Protein AF-V7HLI9-F1 (afdb_monomer)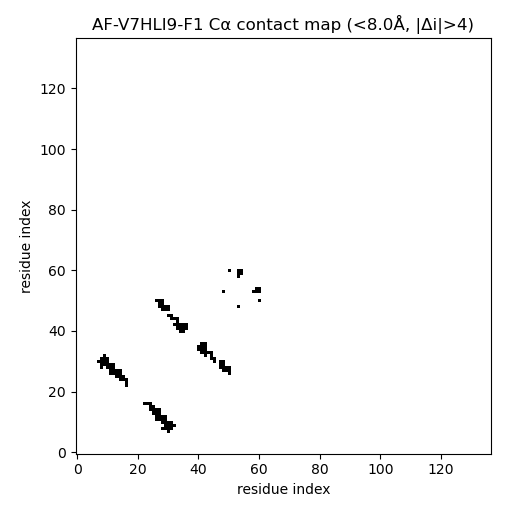

Structure (mmCIF, N/CA/C/O backbone):
data_AF-V7HLI9-F1
#
_entry.id   AF-V7HLI9-F1
#
loop_
_atom_site.group_PDB
_atom_site.id
_atom_site.type_symbol
_atom_site.label_atom_id
_atom_site.label_alt_id
_atom_site.label_comp_id
_atom_site.label_asym_id
_atom_site.label_entity_id
_atom_site.label_seq_id
_atom_site.pdbx_PDB_ins_code
_atom_site.Cartn_x
_atom_site.Cartn_y
_atom_site.Cartn_z
_atom_site.occupancy
_atom_site.B_iso_or_equiv
_atom_site.auth_seq_id
_atom_site.auth_comp_id
_atom_site.auth_asym_id
_atom_site.auth_atom_id
_atom_site.pdbx_PDB_model_num
ATOM 1 N N . MET A 1 1 ? 12.851 -15.666 -41.098 1.00 35.19 1 MET A N 1
ATOM 2 C CA . MET A 1 1 ? 12.131 -15.883 -39.826 1.00 35.19 1 MET A CA 1
ATOM 3 C C . MET A 1 1 ? 13.092 -15.575 -38.690 1.00 35.19 1 MET A C 1
ATOM 5 O O . MET A 1 1 ? 13.848 -16.444 -38.280 1.00 35.19 1 MET A O 1
ATOM 9 N N . THR A 1 2 ? 13.150 -14.318 -38.267 1.00 36.31 2 THR A N 1
ATOM 10 C CA . THR A 1 2 ? 13.909 -13.879 -37.091 1.00 36.31 2 THR A CA 1
ATOM 11 C C . THR A 1 2 ? 13.034 -14.129 -35.870 1.00 36.31 2 THR A C 1
ATOM 13 O O . THR A 1 2 ? 11.948 -13.570 -35.780 1.00 36.31 2 THR A O 1
ATOM 16 N N . LYS A 1 3 ? 13.458 -15.049 -34.997 1.00 39.50 3 LYS A 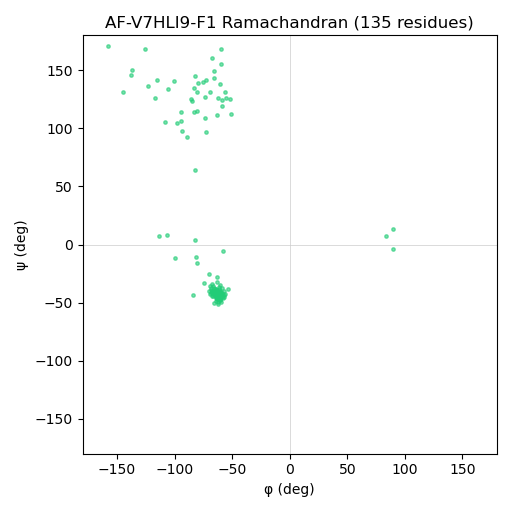N 1
ATOM 17 C CA . LYS A 1 3 ? 12.831 -15.260 -33.689 1.00 39.50 3 LYS A CA 1
ATOM 18 C C . LYS A 1 3 ? 12.985 -13.972 -32.884 1.00 39.50 3 LYS A C 1
ATOM 20 O O . LYS A 1 3 ? 14.113 -13.501 -32.746 1.00 39.50 3 LYS A O 1
ATOM 25 N N . ASP A 1 4 ? 11.873 -13.454 -32.377 1.00 40.25 4 ASP A N 1
ATOM 26 C CA . ASP A 1 4 ? 11.839 -12.381 -31.389 1.00 40.25 4 ASP A CA 1
ATOM 27 C C . ASP A 1 4 ? 12.753 -12.753 -30.219 1.00 40.25 4 ASP A C 1
ATOM 29 O O . ASP A 1 4 ? 12.512 -13.729 -29.505 1.00 40.25 4 ASP A O 1
ATOM 33 N N . ALA A 1 5 ? 13.852 -12.018 -30.062 1.00 45.59 5 ALA A N 1
ATOM 34 C CA . ALA A 1 5 ? 14.648 -12.087 -28.853 1.00 45.59 5 ALA A CA 1
ATOM 35 C C . ALA A 1 5 ? 13.853 -11.360 -27.765 1.00 45.59 5 ALA A C 1
ATOM 37 O O . ALA A 1 5 ? 13.678 -10.143 -27.818 1.00 45.59 5 ALA A O 1
ATOM 38 N N . THR A 1 6 ? 13.314 -12.118 -26.813 1.00 42.97 6 THR A N 1
ATOM 39 C CA . THR A 1 6 ? 12.685 -11.559 -25.618 1.00 42.97 6 THR A CA 1
ATOM 40 C C . THR A 1 6 ? 13.801 -11.018 -24.731 1.00 42.97 6 THR A C 1
ATOM 42 O O . THR A 1 6 ? 14.480 -11.775 -24.040 1.00 42.97 6 THR A O 1
ATOM 45 N N . HIS A 1 7 ? 14.052 -9.717 -24.824 1.00 46.22 7 HIS A N 1
ATOM 46 C CA . HIS A 1 7 ? 14.974 -9.022 -23.936 1.00 46.22 7 HIS A CA 1
ATOM 47 C C . HIS A 1 7 ? 14.249 -8.736 -22.617 1.00 46.22 7 HIS A C 1
ATOM 49 O O . HIS A 1 7 ? 13.075 -8.373 -22.633 1.00 46.22 7 HIS A O 1
ATOM 55 N N . TYR A 1 8 ? 14.931 -8.902 -21.488 1.00 47.56 8 TYR A N 1
ATOM 56 C CA . TYR A 1 8 ? 14.417 -8.517 -20.176 1.00 47.56 8 TYR A CA 1
ATOM 57 C C . TYR A 1 8 ? 15.519 -7.820 -19.375 1.00 47.56 8 TYR A C 1
ATOM 59 O O . TYR A 1 8 ? 16.706 -8.065 -19.594 1.00 47.56 8 TYR A O 1
ATOM 67 N N . VAL A 1 9 ? 15.119 -6.911 -18.489 1.00 48.16 9 VAL A N 1
ATOM 68 C CA . VAL A 1 9 ? 16.012 -6.228 -17.546 1.00 48.16 9 VAL A CA 1
ATOM 69 C C . VAL A 1 9 ? 16.162 -7.125 -16.316 1.00 48.16 9 VAL A C 1
ATOM 71 O O . VAL A 1 9 ? 15.154 -7.496 -15.722 1.00 48.16 9 VAL A O 1
ATOM 74 N N . GLU A 1 10 ? 17.390 -7.495 -15.943 1.00 41.53 10 GLU A N 1
ATOM 75 C CA . GLU A 1 10 ? 17.641 -8.342 -14.762 1.00 41.53 10 GLU A CA 1
ATOM 76 C C . GLU A 1 10 ? 17.694 -7.535 -13.468 1.00 41.53 10 GLU A C 1
ATOM 78 O O . GLU A 1 10 ? 17.094 -7.944 -12.476 1.00 41.53 10 GLU A O 1
ATOM 83 N N . GLU A 1 11 ? 18.369 -6.383 -13.456 1.00 47.41 11 GLU A N 1
ATOM 84 C CA . GLU A 1 11 ? 18.489 -5.591 -12.235 1.00 47.41 11 GLU A CA 1
ATOM 85 C C . GLU A 1 11 ? 18.483 -4.081 -12.516 1.00 47.41 11 GLU A C 1
ATOM 87 O O . GLU A 1 11 ? 19.213 -3.552 -13.360 1.00 47.41 11 GLU A O 1
ATOM 92 N N . PHE A 1 12 ? 17.643 -3.372 -11.758 1.00 55.22 12 PHE A N 1
ATOM 93 C CA . PHE A 1 12 ? 17.574 -1.917 -11.721 1.00 55.22 12 PHE A CA 1
ATOM 94 C C . PHE A 1 12 ? 18.148 -1.422 -10.389 1.00 55.22 12 PHE A C 1
ATOM 96 O O . PHE A 1 12 ? 17.514 -1.537 -9.339 1.00 55.22 12 PHE A O 1
ATOM 103 N N . LEU A 1 13 ? 19.360 -0.863 -10.415 1.00 51.53 13 LEU A N 1
ATOM 104 C CA . LEU A 1 13 ? 20.044 -0.378 -9.216 1.00 51.53 13 LEU A CA 1
ATOM 105 C C . LEU A 1 13 ? 19.853 1.131 -9.057 1.00 51.53 13 LEU A C 1
ATOM 107 O O . LEU A 1 13 ? 20.514 1.952 -9.705 1.00 51.53 13 LEU A O 1
ATOM 111 N N . PHE A 1 14 ? 18.976 1.496 -8.122 1.00 45.12 14 PHE A N 1
ATOM 112 C CA . PHE A 1 14 ? 18.884 2.853 -7.598 1.00 45.12 14 PHE A CA 1
ATOM 113 C C . PHE A 1 14 ? 19.963 3.087 -6.540 1.00 45.12 14 PHE A C 1
ATOM 115 O O . PHE A 1 14 ? 19.912 2.522 -5.446 1.00 45.12 14 PHE A O 1
ATOM 122 N N . ARG A 1 15 ? 20.914 3.986 -6.816 1.00 46.50 15 ARG A N 1
ATOM 123 C CA . ARG A 1 15 ? 21.696 4.614 -5.746 1.00 46.50 15 ARG A CA 1
ATOM 124 C C . ARG A 1 15 ? 21.028 5.925 -5.361 1.00 46.50 15 ARG A C 1
ATOM 126 O O . ARG A 1 15 ? 21.220 6.953 -6.009 1.00 46.50 15 ARG A O 1
ATOM 133 N N . GLY A 1 16 ? 20.242 5.871 -4.289 1.00 35.75 16 GLY A N 1
ATOM 134 C CA . GLY A 1 16 ? 19.724 7.067 -3.638 1.00 35.75 16 GLY A CA 1
ATOM 135 C C . GLY A 1 16 ? 20.848 7.976 -3.136 1.00 35.75 16 GLY A C 1
ATOM 136 O O . GLY A 1 16 ? 21.967 7.537 -2.868 1.00 35.75 16 GLY A O 1
ATOM 137 N N . ARG A 1 17 ? 20.537 9.265 -3.001 1.00 37.44 17 ARG A N 1
ATOM 138 C CA . ARG A 1 17 ? 21.459 10.274 -2.478 1.00 37.44 17 ARG A CA 1
ATOM 139 C C . ARG A 1 17 ? 21.488 10.222 -0.950 1.00 37.44 17 ARG A C 1
ATOM 141 O O . ARG A 1 17 ? 20.437 10.274 -0.313 1.00 37.44 17 ARG A O 1
ATOM 148 N N . ARG A 1 18 ? 22.681 10.186 -0.354 1.00 34.06 18 ARG A N 1
ATOM 149 C CA . ARG A 1 18 ? 22.856 10.405 1.089 1.00 34.06 18 ARG A CA 1
ATOM 150 C C . ARG A 1 18 ? 22.892 11.910 1.376 1.00 34.06 18 ARG A C 1
ATOM 152 O O . ARG A 1 18 ? 23.394 12.684 0.563 1.00 34.06 18 ARG A O 1
ATOM 159 N N . GLU A 1 19 ? 22.349 12.339 2.512 1.00 35.25 19 GLU A N 1
ATOM 160 C CA . GLU A 1 19 ? 22.352 13.755 2.896 1.00 35.25 19 GLU A CA 1
ATOM 161 C C . GLU A 1 19 ? 23.789 14.315 2.896 1.00 35.25 19 GLU A C 1
ATOM 163 O O . GLU A 1 19 ? 24.690 13.731 3.495 1.00 35.25 19 GLU A O 1
ATOM 168 N N . GLY A 1 20 ? 24.011 15.413 2.163 1.00 46.12 20 GLY A N 1
ATOM 169 C CA . GLY A 1 20 ? 25.329 16.038 1.993 1.00 46.12 20 GLY A CA 1
ATOM 170 C C . GLY A 1 20 ? 26.179 15.536 0.816 1.00 46.12 20 GLY A C 1
ATOM 171 O O . GLY A 1 20 ? 27.236 16.111 0.567 1.00 46.12 20 GLY A O 1
ATOM 172 N N . ASP A 1 21 ? 25.741 14.528 0.056 1.00 47.12 21 ASP A N 1
ATOM 173 C CA . ASP A 1 21 ? 26.490 14.038 -1.112 1.00 47.12 21 ASP A CA 1
ATOM 174 C C . ASP A 1 21 ? 26.386 15.030 -2.300 1.00 47.12 21 ASP A C 1
ATOM 176 O O . ASP A 1 21 ? 25.261 15.430 -2.645 1.00 47.12 21 ASP A O 1
ATOM 180 N N . PRO A 1 22 ? 27.510 15.485 -2.901 1.00 49.12 22 PRO A N 1
ATOM 181 C CA . PRO A 1 22 ? 27.510 16.390 -4.053 1.00 49.12 22 PRO A CA 1
ATOM 182 C C . PRO A 1 22 ? 27.281 15.687 -5.402 1.00 49.12 22 PRO A C 1
ATOM 184 O O . PRO A 1 22 ? 27.082 16.374 -6.404 1.00 49.12 22 PRO A O 1
ATOM 187 N N . GLN A 1 23 ? 27.330 14.353 -5.461 1.00 40.09 23 GLN A N 1
ATOM 188 C CA . GLN A 1 23 ? 27.062 13.602 -6.689 1.00 40.09 23 GLN A CA 1
ATOM 189 C C . GLN A 1 23 ? 25.556 13.631 -7.019 1.00 40.09 23 GLN A C 1
ATOM 191 O O . GLN A 1 23 ? 24.722 13.545 -6.109 1.00 40.09 23 GLN A O 1
ATOM 196 N N . PRO A 1 24 ? 25.167 13.746 -8.304 1.00 42.03 24 PRO A N 1
ATOM 197 C CA . PRO A 1 24 ? 23.770 13.616 -8.696 1.00 42.03 24 PRO A CA 1
ATOM 198 C C . PRO A 1 24 ? 23.276 12.186 -8.442 1.00 42.03 24 PRO A C 1
ATOM 200 O O . PRO A 1 24 ? 24.036 11.223 -8.549 1.00 42.03 24 PRO A O 1
ATOM 203 N N . THR A 1 25 ? 21.985 12.040 -8.135 1.00 40.53 25 THR A N 1
ATOM 204 C CA . THR A 1 25 ? 21.312 10.735 -8.114 1.00 40.53 25 THR A CA 1
ATOM 205 C C . THR A 1 25 ? 21.561 10.014 -9.440 1.00 40.53 25 THR A C 1
ATOM 207 O O . THR A 1 25 ? 21.281 10.575 -10.500 1.00 40.53 25 THR A O 1
ATOM 210 N N . ALA A 1 26 ? 22.081 8.787 -9.386 1.00 46.47 26 ALA A N 1
ATOM 211 C CA . ALA A 1 26 ? 22.440 8.011 -10.569 1.00 46.47 26 ALA A CA 1
ATOM 212 C C . ALA A 1 26 ? 21.716 6.660 -10.579 1.00 46.47 26 ALA A C 1
ATOM 214 O O . ALA A 1 26 ? 21.654 5.956 -9.567 1.00 46.47 26 ALA A O 1
ATOM 215 N N . TRP A 1 27 ? 21.202 6.295 -11.749 1.00 51.53 27 TRP A N 1
ATOM 216 C CA . TRP A 1 27 ? 20.534 5.023 -12.015 1.00 51.53 27 TRP A CA 1
ATOM 217 C C . TRP A 1 27 ? 21.477 4.148 -12.834 1.00 51.53 27 TRP A C 1
ATOM 219 O O . TRP A 1 27 ? 22.080 4.634 -13.793 1.00 51.53 27 TRP A O 1
ATOM 229 N N . HIS A 1 28 ? 21.620 2.881 -12.457 1.00 51.94 28 HIS A N 1
ATOM 230 C CA . HIS A 1 28 ? 22.370 1.903 -13.240 1.00 51.94 28 HIS A CA 1
ATOM 231 C C . HIS A 1 28 ? 21.401 0.814 -13.689 1.00 51.94 28 HIS A C 1
ATOM 233 O O . HIS A 1 28 ? 20.702 0.229 -12.862 1.00 51.94 28 HIS A O 1
ATOM 239 N N . VAL A 1 29 ? 21.357 0.558 -14.994 1.00 50.44 29 VAL A N 1
ATOM 240 C CA . VAL A 1 29 ? 20.653 -0.596 -15.554 1.00 50.44 29 VAL A CA 1
ATOM 241 C C . VAL A 1 29 ? 21.691 -1.700 -15.698 1.00 50.44 29 VAL A C 1
ATOM 243 O O . VAL A 1 29 ? 22.644 -1.549 -16.463 1.00 50.44 29 VAL A O 1
ATOM 246 N N . ILE A 1 30 ? 21.543 -2.788 -14.946 1.00 51.78 30 ILE A N 1
ATOM 247 C CA . ILE A 1 30 ? 22.327 -3.998 -15.180 1.00 51.78 30 ILE A CA 1
ATOM 248 C C . ILE A 1 30 ? 21.480 -4.899 -16.074 1.00 51.78 30 ILE A C 1
ATOM 250 O O . ILE A 1 30 ? 20.470 -5.472 -15.667 1.00 51.78 30 ILE A O 1
ATOM 254 N N . LEU A 1 31 ? 21.890 -4.977 -17.335 1.00 50.78 31 LEU A N 1
ATOM 255 C CA . LEU A 1 31 ? 21.381 -5.952 -18.288 1.00 50.78 31 LEU A CA 1
ATOM 256 C C . LEU A 1 31 ? 22.260 -7.211 -18.175 1.00 50.78 31 LEU A C 1
ATOM 258 O O . LEU A 1 31 ? 23.304 -7.284 -18.820 1.00 50.78 31 LEU A O 1
ATOM 262 N N . GLY A 1 32 ? 21.879 -8.178 -17.343 1.00 43.41 32 GLY A N 1
ATOM 263 C CA . GLY A 1 32 ? 22.405 -9.554 -17.380 1.00 43.41 32 GLY A CA 1
ATOM 264 C C . GLY A 1 32 ? 21.239 -10.547 -17.494 1.00 43.41 32 GLY A C 1
ATOM 265 O O . GLY A 1 32 ? 20.094 -10.127 -17.554 1.00 43.41 32 GLY A O 1
ATOM 266 N N . VAL A 1 33 ? 21.443 -11.831 -17.782 1.00 43.22 33 VAL A N 1
ATOM 267 C CA . VAL A 1 33 ? 21.776 -12.853 -16.773 1.00 43.22 33 VAL A CA 1
ATOM 268 C C . VAL A 1 33 ? 22.863 -13.787 -17.312 1.00 43.22 33 VAL A C 1
ATOM 270 O O . VAL A 1 33 ? 22.846 -14.165 -18.489 1.00 43.22 33 VAL A O 1
ATOM 273 N N . GLU A 1 34 ? 23.757 -14.265 -16.442 1.00 44.09 34 GLU A N 1
ATOM 274 C CA . GLU A 1 34 ? 24.406 -15.561 -16.667 1.00 44.09 34 GLU A CA 1
ATOM 275 C C . GLU A 1 34 ? 23.340 -16.666 -16.645 1.00 44.09 34 GLU A C 1
ATOM 277 O O . GLU A 1 34 ? 22.751 -16.993 -15.618 1.00 44.09 34 GLU A O 1
ATOM 282 N N . GLY A 1 35 ? 23.088 -17.268 -17.799 1.00 55.31 35 GLY A N 1
ATOM 283 C CA . GLY A 1 35 ? 22.123 -18.348 -17.931 1.00 55.31 35 GLY A CA 1
ATOM 284 C C . GLY A 1 35 ? 22.405 -19.185 -19.164 1.00 55.31 35 GLY A C 1
ATOM 285 O O . GLY A 1 35 ? 23.241 -18.835 -19.999 1.00 55.31 35 GLY A O 1
ATOM 286 N N . ALA A 1 36 ? 21.701 -20.301 -19.275 1.00 55.91 36 ALA A N 1
ATOM 287 C CA . ALA A 1 36 ? 21.672 -21.083 -20.494 1.00 55.91 36 ALA A CA 1
ATOM 288 C C . ALA A 1 36 ? 20.379 -20.787 -21.264 1.00 55.91 36 ALA A C 1
ATOM 290 O O . ALA A 1 36 ? 19.312 -20.659 -20.660 1.00 55.91 36 ALA A O 1
ATOM 291 N N . ASP A 1 37 ? 20.452 -20.705 -22.593 1.00 59.00 37 ASP A N 1
ATOM 292 C CA . ASP A 1 37 ? 19.252 -20.767 -23.429 1.00 59.00 37 ASP A CA 1
ATOM 293 C C . ASP A 1 37 ? 18.513 -22.113 -23.205 1.00 59.00 37 ASP A C 1
ATOM 295 O O . ASP A 1 37 ? 19.074 -23.042 -22.613 1.00 59.00 37 ASP A O 1
ATOM 299 N N . PRO A 1 38 ? 17.268 -22.292 -23.688 1.00 49.72 38 PRO A N 1
ATOM 300 C CA . PRO A 1 38 ? 16.549 -23.568 -23.564 1.00 49.72 38 PRO A CA 1
ATOM 301 C C . PRO A 1 38 ? 17.258 -24.786 -24.192 1.00 49.72 38 PRO A C 1
ATOM 303 O O . PRO A 1 38 ? 16.766 -25.907 -24.079 1.00 49.72 38 PRO A O 1
ATOM 306 N N . LEU A 1 39 ? 18.386 -24.578 -24.881 1.00 68.31 39 LEU A N 1
ATOM 307 C CA . LEU A 1 39 ? 19.245 -25.598 -25.480 1.00 68.31 39 LEU A CA 1
ATOM 308 C C . LEU A 1 39 ? 20.565 -25.787 -24.704 1.00 68.31 39 LEU A C 1
ATOM 310 O O . LEU A 1 39 ? 21.444 -26.507 -25.176 1.00 68.31 39 LEU A O 1
ATOM 314 N N . GLY A 1 40 ? 20.717 -25.172 -23.527 1.00 63.53 40 GLY A N 1
ATOM 315 C CA . GLY A 1 40 ? 21.886 -25.334 -22.664 1.00 63.53 40 GLY A CA 1
ATOM 316 C C . GLY A 1 40 ? 23.083 -24.441 -23.019 1.00 63.53 40 GLY A C 1
ATOM 317 O O . GLY A 1 40 ? 24.156 -24.628 -22.448 1.00 63.53 40 GLY A O 1
ATOM 318 N N . ARG A 1 41 ? 22.954 -23.493 -23.958 1.00 62.50 41 ARG A N 1
ATOM 319 C CA . ARG A 1 41 ? 24.068 -22.625 -24.381 1.00 62.50 41 ARG A CA 1
ATOM 320 C C . ARG A 1 41 ? 24.183 -21.418 -23.466 1.00 62.50 41 ARG A C 1
ATOM 322 O O . ARG A 1 41 ? 23.219 -20.673 -23.333 1.00 62.50 41 ARG A O 1
ATOM 329 N N . ALA A 1 42 ? 25.366 -21.213 -22.892 1.00 57.09 42 ALA A N 1
ATOM 330 C CA . ALA A 1 42 ? 25.655 -20.039 -22.078 1.00 57.09 42 ALA A CA 1
ATOM 331 C C . ALA A 1 42 ? 25.394 -18.747 -22.870 1.00 57.09 42 ALA A C 1
ATOM 333 O O . ALA A 1 42 ? 25.872 -18.603 -24.001 1.00 57.09 42 ALA A O 1
ATOM 334 N N . TYR A 1 43 ? 24.662 -17.807 -22.275 1.00 52.59 43 TYR A N 1
ATOM 335 C CA . TYR A 1 43 ? 24.630 -16.432 -22.759 1.00 52.59 43 TYR A CA 1
ATOM 336 C C . TYR A 1 43 ? 26.048 -15.854 -22.690 1.00 52.59 43 TYR A C 1
ATOM 338 O O . TYR A 1 43 ? 26.776 -16.087 -21.724 1.00 52.59 43 TYR A O 1
ATOM 346 N N . GLN A 1 44 ? 26.471 -15.113 -23.718 1.00 53.00 44 GLN A N 1
ATOM 347 C CA . GLN A 1 44 ? 27.692 -14.325 -23.574 1.00 53.00 44 GLN A CA 1
ATOM 348 C C . GLN A 1 44 ? 27.417 -13.192 -22.579 1.00 53.00 44 GLN A C 1
ATOM 350 O O . GLN A 1 44 ? 26.401 -12.512 -22.743 1.00 53.00 44 GLN A O 1
ATOM 355 N N . PRO A 1 45 ? 28.285 -12.975 -21.573 1.00 51.62 45 PRO A N 1
ATOM 356 C CA . PRO A 1 45 ? 28.106 -11.886 -20.626 1.00 51.62 45 PRO A CA 1
ATOM 357 C C . PRO A 1 45 ? 28.086 -10.565 -21.392 1.00 51.62 45 PRO A C 1
ATOM 359 O O . PRO A 1 45 ? 29.048 -10.218 -22.084 1.00 51.62 45 PRO A O 1
ATOM 362 N N . MET A 1 46 ? 26.971 -9.843 -21.300 1.00 56.00 46 MET A N 1
ATOM 363 C CA . MET A 1 46 ? 26.901 -8.493 -21.837 1.00 56.00 46 MET A CA 1
ATOM 364 C C . MET A 1 46 ? 27.657 -7.545 -20.898 1.00 56.00 46 MET A C 1
ATOM 366 O O . MET A 1 46 ? 27.591 -7.699 -19.677 1.00 56.00 46 MET A O 1
ATOM 370 N N . PRO A 1 47 ? 28.419 -6.581 -21.436 1.00 57.62 47 PRO A N 1
ATOM 371 C CA . PRO A 1 47 ? 29.121 -5.615 -20.606 1.00 57.62 47 PRO A CA 1
ATOM 372 C C . PRO A 1 47 ? 28.119 -4.724 -19.863 1.00 57.62 47 PRO A C 1
ATOM 374 O O . PRO A 1 47 ? 27.101 -4.328 -20.427 1.00 57.62 47 PRO A O 1
ATOM 377 N N . ILE A 1 48 ? 28.439 -4.361 -18.617 1.00 61.50 48 ILE A N 1
ATOM 378 C CA . ILE A 1 48 ? 27.687 -3.349 -17.863 1.00 61.50 48 ILE A CA 1
ATOM 379 C C . ILE A 1 48 ? 27.724 -2.040 -18.658 1.00 61.50 48 ILE A C 1
ATOM 381 O O . ILE A 1 48 ? 28.804 -1.538 -18.982 1.00 61.50 48 ILE A O 1
ATOM 385 N N . MET A 1 49 ? 26.548 -1.498 -18.967 1.00 62.50 49 MET A N 1
ATOM 386 C CA . MET A 1 49 ? 26.389 -0.260 -19.724 1.00 62.50 49 MET A CA 1
ATOM 387 C C . MET A 1 49 ? 25.747 0.821 -18.858 1.00 62.50 49 MET A C 1
ATOM 389 O O . MET A 1 49 ? 24.823 0.564 -18.091 1.00 62.50 49 MET A O 1
ATOM 393 N N . THR A 1 50 ? 26.200 2.062 -19.014 1.00 67.19 50 THR A N 1
ATOM 394 C CA . THR A 1 50 ? 25.410 3.218 -18.579 1.00 67.19 50 THR A CA 1
ATOM 395 C C . THR A 1 50 ? 24.165 3.351 -19.459 1.00 67.19 50 THR A C 1
ATOM 397 O O . THR A 1 50 ? 24.143 2.871 -20.596 1.00 67.19 50 THR A O 1
ATOM 400 N N . SER A 1 51 ? 23.142 4.072 -18.992 1.00 66.00 51 SER A N 1
ATOM 401 C CA . SER A 1 51 ? 21.943 4.348 -19.797 1.00 66.00 51 SER A CA 1
ATOM 402 C C . SER A 1 51 ? 22.287 4.982 -21.151 1.00 66.00 51 SER A C 1
ATOM 404 O O . SER A 1 51 ? 21.724 4.611 -22.174 1.00 66.00 51 SER A O 1
ATOM 406 N N . GLU A 1 52 ? 23.275 5.881 -21.192 1.00 69.31 52 GLU A N 1
ATOM 407 C CA . GLU A 1 52 ? 23.752 6.493 -22.438 1.00 69.31 52 GLU A CA 1
ATOM 408 C C . GLU A 1 52 ? 24.397 5.483 -23.394 1.00 69.31 52 GLU A C 1
ATOM 410 O O . GLU A 1 52 ? 24.243 5.594 -24.611 1.00 69.31 52 GLU A O 1
ATOM 415 N N . GLN A 1 53 ? 25.143 4.510 -22.864 1.00 71.81 53 GLN A N 1
ATOM 416 C CA . GLN A 1 53 ? 25.764 3.452 -23.661 1.00 71.81 53 GL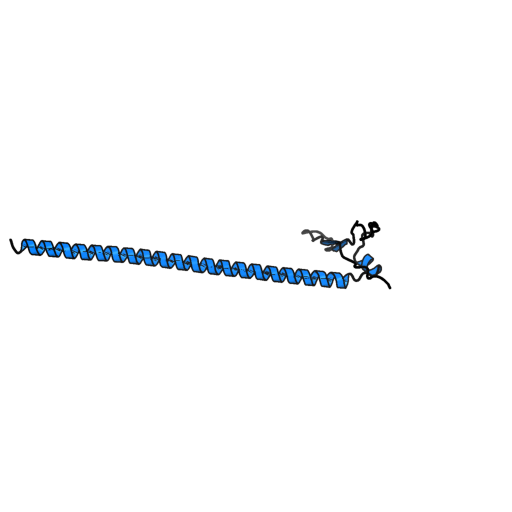N A CA 1
ATOM 417 C C . GLN A 1 53 ? 24.713 2.493 -24.219 1.00 71.81 53 GLN A C 1
ATOM 419 O O . GLN A 1 53 ? 24.799 2.132 -25.390 1.00 71.81 53 GLN A O 1
ATOM 424 N N . ALA A 1 54 ? 23.697 2.148 -23.428 1.00 70.81 54 ALA A N 1
ATOM 425 C CA . ALA A 1 54 ? 22.601 1.302 -23.878 1.00 70.81 54 ALA A CA 1
ATOM 426 C C . ALA A 1 54 ? 21.749 1.999 -24.955 1.00 70.81 54 ALA A C 1
ATOM 428 O O . ALA A 1 54 ? 21.495 1.409 -26.002 1.00 70.81 54 ALA A O 1
ATOM 429 N N . ILE A 1 55 ? 21.427 3.289 -24.791 1.00 73.88 55 ILE A N 1
ATOM 430 C CA . ILE A 1 55 ? 20.746 4.078 -25.837 1.00 73.88 55 ILE A CA 1
ATOM 431 C C . ILE A 1 55 ? 21.576 4.100 -27.129 1.00 73.88 55 ILE A C 1
ATOM 433 O O . ILE A 1 55 ? 21.055 3.850 -28.215 1.00 73.88 55 ILE A O 1
ATOM 437 N N . LYS A 1 56 ? 22.894 4.335 -27.032 1.00 77.19 56 LYS A N 1
ATOM 438 C CA . LYS A 1 56 ? 23.804 4.285 -28.194 1.00 77.19 56 LYS A CA 1
ATOM 439 C C . LYS A 1 56 ? 23.886 2.897 -28.833 1.00 77.19 56 LYS A C 1
ATOM 441 O O . LYS A 1 56 ? 24.146 2.807 -30.029 1.00 77.19 56 LYS A O 1
ATOM 446 N N . ALA A 1 57 ? 23.671 1.837 -28.058 1.00 72.19 57 ALA A N 1
ATOM 447 C CA . ALA A 1 57 ? 23.600 0.460 -28.533 1.00 72.19 57 ALA A CA 1
ATOM 448 C C . ALA A 1 57 ? 22.213 0.080 -29.099 1.00 72.19 57 ALA A C 1
ATOM 450 O O . ALA A 1 57 ? 22.024 -1.065 -29.501 1.00 72.19 57 ALA A O 1
ATOM 451 N N . GLY A 1 58 ? 21.271 1.030 -29.176 1.00 72.56 58 GLY A N 1
ATOM 452 C CA . GLY A 1 58 ? 19.950 0.843 -29.782 1.00 72.56 58 GLY A CA 1
ATOM 453 C C . GLY A 1 58 ? 18.869 0.353 -28.820 1.00 72.56 58 GLY A C 1
ATOM 454 O O . GLY A 1 58 ? 17.812 -0.074 -29.275 1.00 72.56 58 GLY A O 1
ATOM 455 N N . TRP A 1 59 ? 19.122 0.396 -27.512 1.00 65.25 59 TRP A N 1
ATOM 456 C CA . TRP A 1 59 ? 18.133 0.038 -26.500 1.00 65.25 59 TRP A CA 1
ATOM 457 C C . TRP A 1 59 ? 17.208 1.214 -26.209 1.00 65.25 59 TRP A C 1
ATOM 459 O O . TRP A 1 59 ? 17.675 2.332 -25.975 1.00 65.25 59 TRP A O 1
ATOM 469 N N . ASP A 1 60 ? 15.906 0.945 -26.149 1.00 73.50 60 ASP A N 1
ATOM 470 C CA . ASP A 1 60 ? 14.899 1.952 -25.821 1.00 73.50 60 ASP A CA 1
ATOM 471 C C . ASP A 1 60 ? 14.770 2.151 -24.305 1.00 73.50 60 ASP A C 1
ATOM 473 O O . ASP A 1 60 ? 13.777 1.818 -23.661 1.00 73.50 60 ASP A O 1
ATOM 477 N N . ILE A 1 61 ? 15.856 2.636 -23.699 1.00 71.06 61 ILE A N 1
ATOM 478 C CA . ILE A 1 61 ? 15.913 2.896 -22.259 1.00 71.06 61 ILE A CA 1
ATOM 479 C C . ILE A 1 61 ? 14.817 3.874 -21.799 1.00 71.06 61 ILE A C 1
ATOM 481 O O . ILE A 1 61 ? 14.255 3.628 -20.733 1.00 71.06 61 ILE A O 1
ATOM 485 N N . PRO A 1 62 ? 14.480 4.958 -22.532 1.00 72.31 62 PRO A N 1
ATOM 486 C CA . PRO A 1 62 ? 13.369 5.830 -22.155 1.00 72.31 62 PRO A CA 1
ATOM 487 C C . PRO A 1 62 ? 12.028 5.099 -22.019 1.00 72.31 62 PRO A C 1
ATOM 489 O O . PRO A 1 62 ? 11.352 5.300 -21.008 1.00 72.31 62 PRO A O 1
ATOM 492 N N . ASP A 1 63 ? 11.676 4.231 -22.970 1.00 68.69 63 ASP A N 1
ATOM 493 C CA . ASP A 1 63 ? 10.409 3.494 -22.931 1.00 68.69 63 ASP A CA 1
ATOM 494 C C . ASP A 1 63 ? 10.392 2.454 -21.803 1.00 68.69 63 ASP A C 1
ATOM 496 O O . ASP A 1 63 ? 9.443 2.412 -21.020 1.00 68.69 63 ASP A O 1
ATOM 500 N N . ILE A 1 64 ? 11.489 1.713 -21.612 1.00 65.69 64 ILE A N 1
ATOM 501 C CA . ILE A 1 64 ? 11.641 0.769 -20.488 1.00 65.69 64 ILE A CA 1
ATOM 502 C C . ILE A 1 64 ? 11.464 1.487 -19.141 1.00 65.69 64 ILE A C 1
ATOM 504 O O . ILE A 1 64 ? 10.785 1.003 -18.235 1.00 65.69 64 ILE A O 1
ATOM 508 N N . MET A 1 65 ? 12.061 2.672 -18.994 1.00 68.81 65 MET A N 1
ATOM 509 C CA . MET A 1 65 ? 11.933 3.473 -17.777 1.00 68.81 65 MET A CA 1
ATOM 510 C C . MET A 1 65 ? 10.509 3.985 -17.564 1.00 68.81 65 MET A C 1
ATOM 512 O O . MET A 1 65 ? 10.058 4.088 -16.423 1.00 68.81 65 MET A O 1
ATOM 516 N N . MET A 1 66 ? 9.804 4.334 -18.638 1.00 70.31 66 MET A N 1
ATOM 517 C CA . MET A 1 66 ? 8.412 4.763 -18.568 1.00 70.31 66 MET A CA 1
ATOM 518 C C . MET A 1 66 ? 7.508 3.625 -18.080 1.00 70.31 66 MET A C 1
ATOM 520 O O . MET A 1 66 ? 6.680 3.864 -17.202 1.00 70.31 66 MET A O 1
ATOM 524 N N . GLU A 1 67 ? 7.700 2.408 -18.588 1.00 64.75 67 GLU A N 1
ATOM 525 C CA . GLU A 1 67 ? 6.946 1.219 -18.173 1.00 64.75 67 GLU A CA 1
ATOM 526 C C . GLU A 1 67 ? 7.178 0.885 -16.694 1.00 64.75 67 GLU A C 1
ATOM 528 O O . GLU A 1 67 ? 6.218 0.819 -15.926 1.00 64.75 67 GLU A O 1
ATOM 533 N N . ILE A 1 68 ? 8.441 0.804 -16.257 1.00 65.94 68 ILE A N 1
ATOM 534 C CA . ILE A 1 68 ? 8.793 0.546 -14.848 1.00 65.94 68 ILE A CA 1
ATOM 535 C C . ILE A 1 68 ? 8.180 1.606 -13.927 1.00 65.94 68 ILE A C 1
ATOM 537 O O . ILE A 1 68 ? 7.598 1.287 -12.889 1.00 65.94 68 ILE A O 1
ATOM 541 N N . ASN A 1 69 ? 8.293 2.885 -14.295 1.00 73.06 69 ASN A N 1
ATOM 542 C CA . ASN A 1 69 ? 7.721 3.966 -13.497 1.00 73.06 69 ASN A CA 1
ATOM 543 C C . ASN A 1 69 ? 6.193 3.863 -13.417 1.00 73.06 69 ASN A C 1
ATOM 545 O O . ASN A 1 69 ? 5.627 4.132 -12.359 1.00 73.06 69 ASN A O 1
ATOM 549 N N . ALA A 1 70 ? 5.520 3.483 -14.505 1.00 66.62 70 ALA A N 1
ATOM 550 C CA . ALA A 1 70 ? 4.071 3.318 -14.519 1.00 66.62 70 ALA A CA 1
ATOM 551 C C . ALA A 1 70 ? 3.620 2.170 -13.602 1.00 66.62 70 ALA A C 1
ATOM 553 O O . ALA A 1 70 ? 2.679 2.350 -12.825 1.00 66.62 70 ALA A O 1
ATOM 554 N N . GLU A 1 71 ? 4.310 1.029 -13.639 1.00 66.75 71 GLU A N 1
ATOM 555 C CA . GLU A 1 71 ? 4.027 -0.119 -12.769 1.00 66.75 71 GLU A CA 1
ATOM 556 C C . GLU A 1 71 ? 4.264 0.216 -11.291 1.00 66.75 71 GLU A C 1
ATOM 558 O O . GLU A 1 71 ? 3.367 0.033 -10.467 1.00 66.75 71 GLU A O 1
ATOM 563 N N . LEU A 1 72 ? 5.414 0.810 -10.956 1.00 69.50 72 LEU A N 1
ATOM 564 C CA . LEU A 1 72 ? 5.732 1.213 -9.581 1.00 69.50 72 LEU A CA 1
ATOM 565 C C . LEU A 1 72 ? 4.741 2.243 -9.026 1.00 69.50 72 LEU A C 1
ATOM 567 O O . LEU A 1 72 ? 4.373 2.185 -7.852 1.00 69.50 72 LEU A O 1
ATOM 571 N N . LEU A 1 73 ? 4.292 3.194 -9.851 1.00 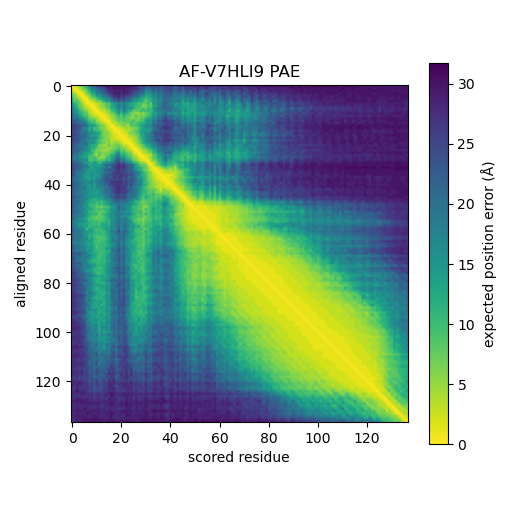73.50 73 LEU A N 1
ATOM 572 C CA . LEU A 1 73 ? 3.264 4.154 -9.445 1.00 73.50 73 LEU A CA 1
ATOM 573 C C . LEU A 1 73 ? 1.918 3.461 -9.197 1.00 73.50 73 LEU A C 1
ATOM 575 O O . LEU A 1 73 ? 1.247 3.780 -8.214 1.00 73.50 73 LEU A O 1
ATOM 579 N N . ALA A 1 74 ? 1.545 2.487 -10.030 1.00 73.31 74 ALA A N 1
ATOM 580 C CA . ALA A 1 74 ? 0.325 1.708 -9.839 1.00 73.31 74 ALA A CA 1
ATOM 581 C C . ALA A 1 74 ? 0.372 0.862 -8.554 1.00 73.31 74 ALA A C 1
ATOM 583 O O . ALA A 1 74 ? -0.618 0.808 -7.816 1.00 73.31 74 ALA A O 1
ATOM 584 N N . GLU A 1 75 ? 1.516 0.246 -8.249 1.00 73.62 75 GLU A N 1
ATOM 585 C CA . GLU A 1 75 ? 1.739 -0.486 -6.998 1.00 73.62 75 GLU A CA 1
ATOM 586 C C . GLU A 1 75 ? 1.676 0.437 -5.780 1.00 73.62 75 GLU A C 1
ATOM 588 O O . GLU A 1 75 ? 0.972 0.139 -4.811 1.00 73.62 75 GLU A O 1
ATOM 593 N N . LEU A 1 76 ? 2.342 1.594 -5.842 1.00 72.75 76 LEU A N 1
ATOM 594 C CA . LEU A 1 76 ? 2.313 2.591 -4.775 1.00 72.75 76 LEU A CA 1
ATOM 595 C C . LEU A 1 76 ? 0.885 3.073 -4.493 1.00 72.75 76 LEU A C 1
ATOM 597 O O . LEU A 1 76 ? 0.489 3.212 -3.333 1.00 72.75 76 LEU A O 1
ATOM 601 N N . ASP A 1 77 ? 0.091 3.315 -5.534 1.00 87.94 77 ASP A N 1
ATOM 602 C CA . ASP A 1 77 ? -1.303 3.725 -5.388 1.00 87.94 77 ASP A CA 1
ATOM 603 C C . ASP A 1 77 ? -2.192 2.600 -4.843 1.00 87.94 77 ASP A C 1
ATOM 605 O O . ASP A 1 77 ? -3.095 2.861 -4.038 1.00 87.94 77 ASP A O 1
ATOM 609 N N . ALA A 1 78 ? -1.930 1.345 -5.220 1.00 83.88 78 ALA A N 1
ATOM 610 C CA . ALA A 1 78 ? -2.593 0.191 -4.626 1.00 83.88 78 ALA A CA 1
ATOM 611 C C . ALA A 1 78 ? -2.276 0.067 -3.130 1.00 83.88 78 ALA A C 1
ATOM 613 O O . ALA A 1 78 ? -3.194 -0.109 -2.329 1.00 83.88 78 ALA A O 1
ATOM 614 N N . GLU A 1 79 ? -1.017 0.237 -2.738 1.00 85.19 79 GLU A N 1
ATOM 615 C CA . GLU A 1 79 ? -0.600 0.149 -1.339 1.00 85.19 79 GLU A CA 1
ATOM 616 C C . GLU A 1 79 ? -1.176 1.297 -0.501 1.00 85.19 79 GLU A C 1
ATOM 618 O O . GLU A 1 79 ? -1.695 1.091 0.596 1.00 85.19 79 GLU A O 1
ATOM 623 N N . ARG A 1 80 ? -1.217 2.511 -1.060 1.00 88.31 80 ARG A N 1
ATOM 624 C CA . ARG A 1 80 ? -1.894 3.657 -0.435 1.00 88.31 80 ARG A CA 1
ATOM 625 C C . ARG A 1 80 ? -3.388 3.422 -0.222 1.00 88.31 80 ARG A C 1
ATOM 627 O O . ARG A 1 80 ? -3.935 3.936 0.751 1.00 88.31 80 ARG A O 1
ATOM 634 N N . ARG A 1 81 ? -4.067 2.695 -1.119 1.00 93.56 81 ARG A N 1
ATOM 635 C CA . ARG A 1 81 ? -5.476 2.313 -0.914 1.00 93.56 81 ARG A CA 1
ATOM 636 C C . ARG A 1 81 ? -5.620 1.356 0.261 1.00 93.56 81 ARG A C 1
ATOM 638 O O . ARG A 1 81 ? -6.379 1.679 1.165 1.00 93.56 81 ARG A O 1
ATOM 645 N N . LYS A 1 82 ? -4.824 0.282 0.304 1.00 91.56 82 LYS A N 1
ATOM 646 C CA . LYS A 1 82 ? -4.832 -0.668 1.429 1.00 91.56 82 LYS A CA 1
ATOM 647 C C . LYS A 1 82 ? -4.566 0.023 2.764 1.00 91.56 82 LYS A C 1
ATOM 649 O O . LYS A 1 82 ? -5.243 -0.254 3.744 1.00 91.56 82 LYS A O 1
ATOM 654 N N . SER A 1 83 ? -3.610 0.954 2.798 1.00 90.50 83 SER A N 1
ATOM 655 C CA . SER A 1 83 ? -3.303 1.715 4.012 1.00 90.50 83 SER A CA 1
ATOM 656 C C . SER A 1 83 ? -4.496 2.545 4.488 1.00 90.50 83 SER A C 1
ATOM 658 O O . SER A 1 83 ? -4.782 2.555 5.679 1.00 90.50 83 SER A O 1
ATOM 660 N N . ARG A 1 84 ? -5.212 3.218 3.575 1.00 94.38 84 ARG A N 1
ATOM 661 C CA . ARG A 1 84 ? -6.413 3.993 3.929 1.00 94.38 84 ARG A CA 1
ATOM 662 C C . ARG A 1 84 ? -7.572 3.105 4.372 1.00 94.38 84 ARG A C 1
ATOM 664 O O . ARG A 1 84 ? -8.280 3.470 5.300 1.00 94.38 84 ARG A O 1
ATOM 671 N N . GLU A 1 85 ? -7.759 1.958 3.726 1.00 95.62 85 GLU A N 1
ATOM 672 C CA . GLU A 1 85 ? -8.770 0.969 4.120 1.00 95.62 85 GLU A CA 1
ATOM 673 C C . GLU A 1 85 ? -8.484 0.439 5.531 1.00 95.62 85 GLU A C 1
ATOM 675 O O . GLU A 1 85 ? -9.368 0.449 6.380 1.00 95.62 85 GLU A O 1
ATOM 680 N N . ALA A 1 86 ? -7.228 0.096 5.830 1.00 93.25 86 ALA A N 1
ATOM 681 C CA . ALA A 1 86 ? -6.822 -0.346 7.163 1.00 93.25 86 ALA A CA 1
ATOM 682 C C . ALA A 1 86 ? -6.982 0.750 8.235 1.00 93.25 86 ALA A C 1
ATOM 684 O O . ALA A 1 86 ? -7.371 0.463 9.368 1.00 93.25 86 ALA A O 1
ATOM 685 N N . GLU A 1 87 ? -6.691 2.012 7.901 1.00 95.62 87 GLU A N 1
ATOM 686 C CA . GLU A 1 87 ? -6.954 3.150 8.792 1.00 95.62 87 GLU A CA 1
ATOM 687 C C . GLU A 1 87 ? -8.451 3.310 9.067 1.00 95.62 87 GLU A C 1
ATOM 689 O O . GLU A 1 87 ? -8.839 3.475 10.223 1.00 95.62 87 GLU A O 1
ATOM 694 N N . GLN A 1 88 ? -9.289 3.186 8.036 1.00 95.81 88 GLN A N 1
ATOM 695 C CA . GLN A 1 88 ? -10.737 3.255 8.182 1.00 95.81 88 GLN A CA 1
ATOM 696 C C . GLN A 1 88 ? -11.275 2.110 9.055 1.00 95.81 88 GLN A C 1
ATOM 698 O O . GLN A 1 88 ? -12.033 2.368 9.986 1.00 95.81 88 GLN A O 1
ATOM 703 N N . GLU A 1 89 ? -10.843 0.868 8.821 1.00 95.50 89 GLU A N 1
ATOM 704 C CA . GLU A 1 89 ? -11.235 -0.288 9.640 1.00 95.50 89 GLU A CA 1
ATOM 705 C C . GLU A 1 89 ? -10.844 -0.105 11.112 1.00 95.50 89 GLU A C 1
ATOM 707 O O . GLU A 1 89 ? -11.624 -0.406 12.021 1.00 95.50 89 GLU A O 1
ATOM 712 N N . ARG A 1 90 ? -9.640 0.421 11.369 1.00 94.94 90 ARG A N 1
ATOM 713 C CA . ARG A 1 90 ? -9.181 0.726 12.728 1.00 94.94 90 ARG A CA 1
ATOM 714 C C . ARG A 1 90 ? -10.070 1.778 13.388 1.00 94.94 90 ARG A C 1
ATOM 716 O O . ARG A 1 90 ? -10.439 1.614 14.551 1.00 94.94 90 ARG A O 1
ATOM 723 N N . ASP A 1 91 ? -10.389 2.851 12.679 1.00 96.81 91 ASP A N 1
ATOM 724 C CA . ASP A 1 91 ? -11.175 3.957 13.223 1.00 96.81 91 ASP A CA 1
ATOM 725 C C . ASP A 1 91 ? -12.632 3.527 13.491 1.00 96.81 91 ASP A C 1
ATOM 727 O O . ASP A 1 91 ? -13.198 3.859 14.537 1.00 96.81 91 ASP A O 1
ATOM 731 N N . GLU A 1 92 ? -13.212 2.694 12.622 1.00 96.62 92 GLU A N 1
ATOM 732 C CA . GLU A 1 92 ? -14.517 2.059 12.843 1.00 96.62 92 GLU A CA 1
ATOM 733 C C . GLU A 1 92 ? -14.502 1.138 14.075 1.00 96.62 92 GLU A C 1
ATOM 735 O O . GLU A 1 92 ? -15.405 1.201 14.916 1.00 96.62 92 GLU A O 1
ATOM 740 N N . ALA A 1 93 ? -13.453 0.326 14.243 1.00 95.81 93 ALA A N 1
ATOM 741 C CA . ALA A 1 93 ? -13.300 -0.545 15.407 1.00 95.81 93 ALA A CA 1
ATOM 742 C C . ALA A 1 93 ? -13.163 0.246 16.720 1.00 95.81 93 ALA A C 1
ATOM 744 O O . ALA A 1 93 ? -13.748 -0.139 17.73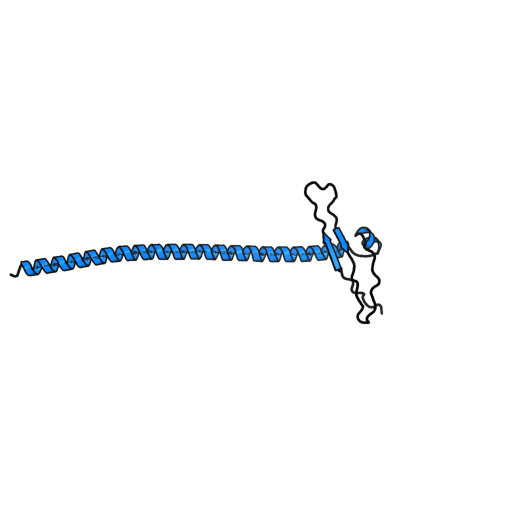7 1.00 95.81 93 ALA A O 1
ATOM 745 N N . LEU A 1 94 ? -12.428 1.363 16.705 1.00 96.81 94 LEU A N 1
ATOM 746 C CA . LEU A 1 94 ? -12.310 2.260 17.856 1.00 96.81 94 LEU A CA 1
ATOM 747 C C . LEU A 1 94 ? -13.663 2.879 18.217 1.00 96.81 94 LEU A C 1
ATOM 749 O O . LEU A 1 94 ? -14.056 2.835 19.383 1.00 96.81 94 LEU A O 1
ATOM 753 N N . SER A 1 95 ? -14.414 3.364 17.226 1.00 96.94 95 SER A N 1
ATOM 754 C CA . SER A 1 95 ? -15.752 3.924 17.447 1.00 96.94 95 SER A CA 1
ATOM 755 C C . SER A 1 95 ? -16.722 2.893 18.041 1.00 96.94 95 SER A C 1
ATOM 757 O O . SER A 1 95 ? -17.448 3.185 18.995 1.00 96.94 95 SER A O 1
ATOM 759 N N . LEU A 1 96 ? -16.696 1.652 17.542 1.00 96.19 96 LEU A N 1
ATOM 760 C CA . LEU A 1 96 ? -17.493 0.555 18.096 1.00 96.19 96 LEU A CA 1
ATOM 761 C C . LEU A 1 96 ? -17.101 0.238 19.543 1.00 96.19 96 LEU A C 1
ATOM 763 O O . LEU A 1 96 ? -17.979 0.062 20.390 1.00 96.19 96 LEU A O 1
ATOM 767 N N . ALA A 1 97 ? -15.803 0.186 19.848 1.00 95.44 97 ALA A N 1
ATOM 768 C CA . ALA A 1 97 ? -15.316 -0.080 21.199 1.00 95.44 97 ALA A CA 1
ATOM 769 C C . ALA A 1 97 ? -15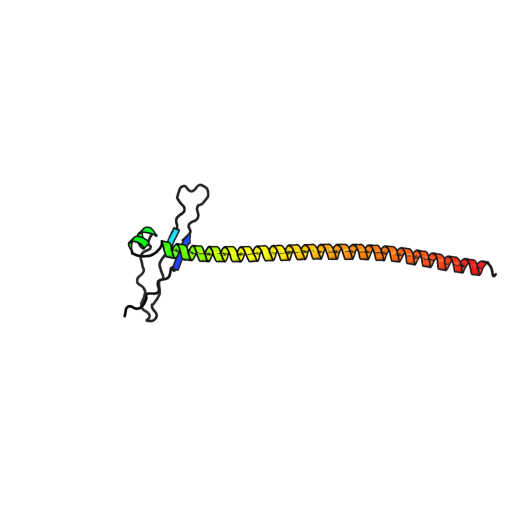.750 1.012 22.193 1.00 95.44 97 ALA A C 1
ATOM 771 O O . ALA A 1 97 ? -16.188 0.699 23.304 1.00 95.44 97 ALA A O 1
ATOM 772 N N . GLU A 1 98 ? -15.689 2.281 21.786 1.00 96.38 98 GLU A N 1
ATOM 773 C CA . GLU A 1 98 ? -16.185 3.408 22.580 1.00 96.38 98 GLU A CA 1
ATOM 774 C C . GLU A 1 98 ? -17.697 3.311 22.821 1.00 96.38 98 GLU A C 1
ATOM 776 O O . GLU A 1 98 ? -18.151 3.464 23.958 1.00 96.38 98 GLU A O 1
ATOM 781 N N . GLY A 1 99 ? -18.474 2.971 21.789 1.00 96.12 99 GLY A N 1
ATOM 782 C CA . GLY A 1 99 ? -19.916 2.753 21.910 1.00 96.12 99 GLY A CA 1
ATOM 783 C C . GLY A 1 99 ? -20.265 1.617 22.877 1.00 96.12 99 GLY A C 1
ATOM 784 O O . GLY A 1 99 ? -21.124 1.778 23.746 1.00 96.12 99 GLY A O 1
ATOM 785 N N . VAL A 1 100 ? -19.563 0.483 22.788 1.00 96.75 100 VAL A N 1
ATOM 786 C CA . VAL A 1 100 ? -19.743 -0.656 23.706 1.00 96.75 100 VAL A CA 1
ATOM 787 C C . VAL A 1 100 ? -19.425 -0.255 25.144 1.00 96.75 100 VAL A C 1
ATOM 7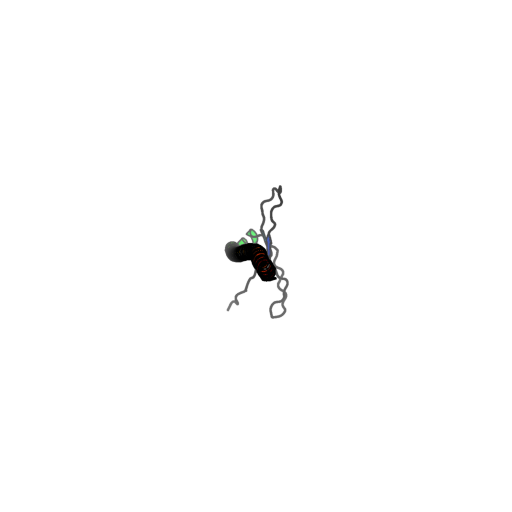89 O O . VAL A 1 100 ? -20.184 -0.594 26.055 1.00 96.75 100 VAL A O 1
ATOM 792 N N . LYS A 1 101 ? -18.340 0.496 25.358 1.00 97.25 101 LYS A N 1
ATOM 793 C CA . LYS A 1 101 ? -17.970 0.994 26.685 1.00 97.25 101 LYS A CA 1
ATOM 794 C C . LYS A 1 101 ? -19.061 1.898 27.267 1.00 97.25 101 LYS A C 1
ATOM 796 O O . LYS A 1 101 ? -19.479 1.672 28.401 1.00 97.25 101 LYS A O 1
ATOM 801 N N . ALA A 1 102 ? -19.579 2.848 26.489 1.00 96.19 102 ALA A N 1
ATOM 802 C CA . ALA A 1 102 ? -20.649 3.742 26.931 1.00 96.19 102 ALA A CA 1
ATOM 803 C C . ALA A 1 102 ? -21.938 2.978 27.291 1.00 96.19 102 ALA A C 1
ATOM 805 O O . ALA A 1 102 ? -22.572 3.260 28.309 1.00 96.19 102 ALA A O 1
ATOM 806 N N . VAL A 1 103 ? -22.313 1.966 26.498 1.00 96.81 103 VAL A N 1
ATOM 807 C CA . VAL A 1 103 ? -23.476 1.112 26.795 1.00 96.81 103 VAL A CA 1
ATOM 808 C C . VAL A 1 103 ? -23.264 0.306 28.078 1.00 96.81 103 VAL A C 1
ATOM 810 O O . VAL A 1 103 ? -24.189 0.188 28.886 1.00 96.81 103 VAL A O 1
ATOM 813 N N . ALA A 1 104 ? -22.064 -0.237 28.292 1.00 96.94 104 ALA A N 1
ATOM 814 C CA . ALA A 1 104 ? -21.735 -0.976 29.507 1.00 96.94 104 ALA A CA 1
ATOM 815 C C . ALA A 1 104 ? -21.818 -0.082 30.755 1.00 96.94 104 ALA A C 1
ATOM 817 O O . ALA A 1 104 ? -22.421 -0.484 31.752 1.00 96.94 104 ALA A O 1
ATOM 818 N N . GLU A 1 105 ? -21.285 1.139 30.681 1.00 97.25 105 GLU A N 1
ATOM 819 C CA . GLU A 1 105 ? -21.351 2.132 31.760 1.00 97.25 105 GLU A CA 1
ATOM 820 C C . GLU A 1 105 ? -22.802 2.535 32.070 1.00 97.25 105 GLU A C 1
ATOM 822 O O . GLU A 1 105 ? -23.233 2.432 33.219 1.00 97.25 105 GLU A O 1
ATOM 827 N N . ALA A 1 106 ? -23.599 2.875 31.051 1.00 96.56 106 ALA A N 1
ATOM 828 C CA . ALA A 1 106 ? -25.012 3.219 31.226 1.00 96.56 106 ALA A CA 1
ATOM 829 C C . ALA A 1 106 ? -25.836 2.050 31.802 1.00 96.56 106 ALA A C 1
ATOM 831 O O . ALA A 1 106 ? -26.739 2.242 32.620 1.00 96.56 106 ALA A O 1
ATOM 832 N N . THR A 1 107 ? -25.517 0.816 31.403 1.00 96.88 107 THR A N 1
ATOM 833 C CA . THR A 1 107 ? -26.170 -0.389 31.934 1.00 96.88 107 THR A CA 1
ATOM 834 C C . THR A 1 107 ? -25.805 -0.618 33.399 1.00 96.88 107 THR A C 1
ATOM 836 O O . THR A 1 107 ? -26.680 -0.938 34.206 1.00 96.88 107 THR A O 1
ATOM 839 N N . ALA A 1 108 ? -24.535 -0.428 33.766 1.00 96.56 108 ALA A N 1
ATOM 840 C CA . ALA A 1 108 ? -24.085 -0.527 35.150 1.00 96.56 108 ALA A CA 1
ATOM 841 C C . ALA A 1 108 ? -24.772 0.523 36.038 1.00 96.56 108 ALA A C 1
ATOM 843 O O . ALA A 1 108 ? -25.267 0.182 37.114 1.00 96.56 108 ALA A O 1
ATOM 844 N N . GLU A 1 109 ? -24.880 1.765 35.563 1.00 96.44 109 GLU A N 1
ATOM 845 C CA . GLU A 1 109 ? -25.566 2.843 36.278 1.00 96.44 109 GLU A CA 1
ATOM 846 C C . GLU A 1 109 ? -27.061 2.548 36.466 1.00 96.44 109 GLU A C 1
ATOM 848 O O . GLU A 1 109 ? -27.576 2.624 37.585 1.00 96.44 109 GLU A O 1
ATOM 853 N N . LYS A 1 110 ? -27.753 2.114 35.405 1.00 96.12 110 LYS A N 1
ATOM 854 C CA . LYS A 1 110 ? -29.170 1.734 35.483 1.00 96.12 110 LYS A CA 1
ATOM 855 C C . LYS A 1 110 ? -29.404 0.581 36.462 1.00 96.12 110 LYS A C 1
ATOM 857 O O . LYS A 1 110 ? -30.357 0.612 37.239 1.00 96.12 110 LYS A O 1
ATOM 862 N N . ASN A 1 111 ? -28.536 -0.429 36.458 1.00 95.00 111 ASN A N 1
ATOM 863 C CA . ASN A 1 111 ? -28.632 -1.551 37.393 1.00 95.00 111 ASN A CA 1
ATOM 864 C C . ASN A 1 111 ? -28.399 -1.113 38.846 1.00 95.00 111 ASN A C 1
ATOM 866 O O . ASN A 1 111 ? -29.080 -1.604 39.751 1.00 95.00 111 ASN A O 1
ATOM 870 N N . ALA A 1 112 ? -27.477 -0.176 39.082 1.00 95.69 112 ALA A N 1
ATOM 871 C CA . ALA A 1 112 ? -27.260 0.399 40.405 1.00 95.69 112 ALA A CA 1
ATOM 872 C C . ALA A 1 112 ? -28.505 1.159 40.896 1.00 95.69 112 ALA A C 1
ATOM 874 O O . ALA A 1 112 ? -28.947 0.930 42.022 1.00 95.69 112 ALA A O 1
ATOM 875 N N . GLN A 1 113 ? -29.122 1.984 40.042 1.00 94.56 113 GLN A N 1
ATOM 876 C CA . GLN A 1 113 ? -30.369 2.695 40.359 1.00 94.56 113 GLN A CA 1
ATOM 877 C C . GLN A 1 113 ? -31.511 1.726 40.695 1.00 94.56 113 GLN A C 1
ATOM 879 O O . GLN A 1 113 ? -32.111 1.839 41.763 1.00 94.56 113 GLN A O 1
ATOM 884 N N . LEU A 1 114 ? -31.741 0.713 39.851 1.00 94.94 114 LEU A N 1
ATOM 885 C CA . LEU A 1 114 ? -32.761 -0.314 40.094 1.00 94.94 114 LEU A CA 1
ATOM 886 C C . LEU A 1 114 ? -32.529 -1.061 41.411 1.00 94.94 114 LEU A C 1
ATOM 888 O O . LEU A 1 114 ? -33.480 -1.371 42.122 1.00 94.94 114 LEU A O 1
ATOM 892 N N . THR A 1 115 ? -31.271 -1.335 41.765 1.00 95.75 115 THR A N 1
ATOM 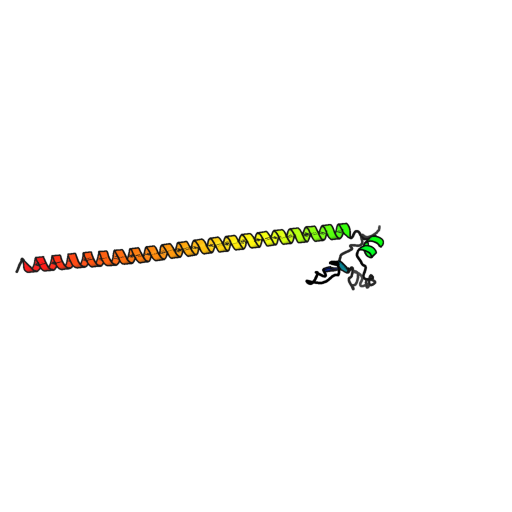893 C CA . THR A 1 115 ? -30.929 -2.003 43.030 1.00 95.75 115 THR A CA 1
ATOM 894 C C . THR A 1 115 ? -31.312 -1.144 44.237 1.00 95.75 115 THR A C 1
ATOM 896 O O . THR A 1 115 ? -31.857 -1.662 45.215 1.00 95.75 115 THR A O 1
ATOM 899 N N . VAL A 1 116 ? -31.069 0.168 44.165 1.00 94.62 116 VAL A N 1
ATOM 900 C CA . VAL A 1 116 ? -31.451 1.124 45.214 1.00 94.62 116 VAL A CA 1
ATOM 901 C C . VAL A 1 116 ? -32.973 1.246 45.320 1.00 94.62 116 VAL A C 1
ATOM 903 O O . VAL A 1 116 ? -33.509 1.195 46.428 1.00 94.62 116 VAL A O 1
ATOM 906 N N . GLU A 1 117 ? -33.680 1.345 44.193 1.00 92.94 117 GLU A N 1
ATOM 907 C CA . GLU A 1 117 ? -35.147 1.397 44.162 1.00 92.94 117 GLU A CA 1
ATOM 908 C C . GLU A 1 117 ? -35.772 0.131 44.759 1.00 92.94 117 GLU A C 1
ATOM 910 O O . GLU A 1 117 ? -36.614 0.226 45.657 1.00 92.94 117 GLU A O 1
ATOM 915 N N . LEU A 1 118 ? -35.298 -1.056 44.359 1.00 93.62 118 LEU A N 1
ATOM 916 C CA . LEU A 1 118 ? -35.783 -2.326 44.907 1.00 93.62 118 LEU A CA 1
ATOM 917 C C . LEU A 1 118 ? -35.548 -2.423 46.420 1.00 93.62 118 LEU A C 1
ATOM 919 O O . LEU A 1 118 ? -36.392 -2.941 47.156 1.00 93.62 118 LEU A O 1
ATOM 923 N N . ALA A 1 119 ? -34.395 -1.950 46.903 1.00 91.94 119 ALA A N 1
ATOM 924 C CA . ALA A 1 119 ? -34.089 -1.928 48.329 1.00 91.94 119 ALA A CA 1
ATOM 925 C C . ALA A 1 119 ? -35.034 -0.984 49.094 1.00 91.94 119 ALA A C 1
ATOM 927 O O . ALA A 1 119 ? -35.539 -1.350 50.159 1.00 91.94 119 ALA A O 1
ATOM 928 N N . ALA A 1 120 ? -35.329 0.192 48.535 1.00 90.94 120 ALA A N 1
ATOM 929 C CA . ALA A 1 120 ? -36.262 1.153 49.116 1.00 90.94 120 ALA A CA 1
ATOM 930 C C . ALA A 1 120 ? -37.707 0.621 49.149 1.00 90.94 120 ALA A C 1
ATOM 932 O O . ALA A 1 120 ? -38.399 0.779 50.160 1.00 90.94 120 ALA A O 1
ATOM 933 N N . GLU A 1 121 ? -38.166 -0.051 48.090 1.00 89.75 121 GLU A N 1
ATOM 934 C CA . GLU A 1 121 ? -39.484 -0.695 48.061 1.00 89.75 121 GLU A CA 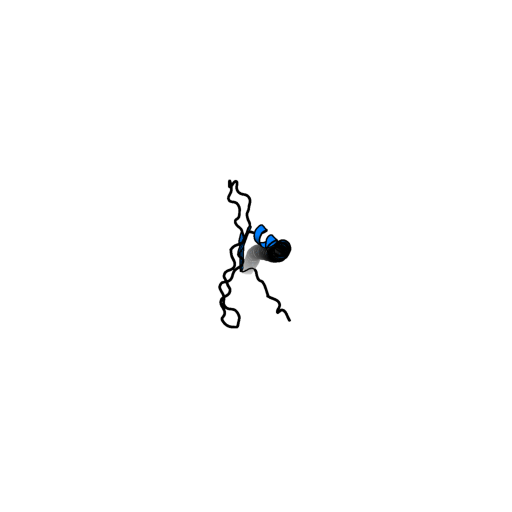1
ATOM 935 C C . GLU A 1 121 ? -39.599 -1.820 49.092 1.00 89.75 121 GLU A C 1
ATOM 937 O O . GLU A 1 121 ? -40.572 -1.872 49.851 1.00 89.75 121 GLU A O 1
ATOM 942 N N . ARG A 1 122 ? -38.579 -2.682 49.193 1.00 88.69 122 ARG A N 1
ATOM 943 C CA . ARG A 1 122 ? -38.536 -3.744 50.210 1.00 88.69 122 ARG A CA 1
ATOM 944 C C . ARG A 1 122 ? -38.579 -3.173 51.626 1.00 88.69 122 ARG A C 1
ATOM 946 O O . ARG A 1 122 ? -39.317 -3.689 52.463 1.00 88.69 122 ARG A O 1
ATOM 953 N N . ALA A 1 123 ? -37.849 -2.090 51.895 1.00 85.50 123 ALA A N 1
ATOM 954 C CA . ALA A 1 123 ? -37.869 -1.429 53.198 1.00 85.50 123 ALA A CA 1
ATOM 955 C C . ALA A 1 123 ? -39.261 -0.866 53.548 1.00 85.50 123 ALA A C 1
ATOM 957 O O . ALA A 1 123 ? -39.734 -1.055 54.672 1.00 85.50 123 ALA A O 1
ATOM 958 N N . LYS A 1 124 ? -39.958 -0.244 52.585 1.00 83.75 124 LYS A N 1
ATOM 959 C CA . LYS A 1 124 ? -41.347 0.222 52.765 1.00 83.75 124 LYS A CA 1
ATOM 960 C C . LYS A 1 124 ? -42.311 -0.934 53.039 1.00 83.75 124 LYS A C 1
ATOM 962 O O . LYS A 1 124 ? -43.135 -0.835 53.949 1.00 83.75 124 LYS A O 1
ATOM 967 N N . ALA A 1 125 ? -42.191 -2.036 52.297 1.00 80.44 125 ALA A N 1
ATOM 968 C CA . ALA A 1 125 ? -43.034 -3.213 52.484 1.00 80.44 125 ALA A CA 1
ATOM 969 C C . ALA A 1 125 ? -42.869 -3.808 53.894 1.00 80.44 125 ALA A C 1
ATOM 971 O O . ALA A 1 125 ? -43.863 -4.003 54.595 1.00 80.44 125 ALA A O 1
ATOM 972 N N . VAL A 1 126 ? -41.627 -3.999 54.354 1.00 78.12 126 VAL A N 1
ATOM 973 C CA . VAL A 1 126 ? -41.321 -4.519 55.701 1.00 78.12 126 VAL A CA 1
ATOM 974 C C . VAL A 1 126 ? -41.825 -3.578 56.802 1.00 78.12 126 VAL A C 1
ATOM 976 O O . VAL A 1 126 ? -42.398 -4.038 57.791 1.00 78.12 126 VAL A O 1
ATOM 979 N N . GLY A 1 127 ? -41.674 -2.262 56.625 1.00 70.50 127 GLY A N 1
ATOM 980 C CA . GLY A 1 127 ? -42.222 -1.269 57.552 1.00 70.50 127 GLY A CA 1
ATOM 981 C C . GLY A 1 127 ? -43.750 -1.332 57.667 1.00 70.50 127 GLY A C 1
ATOM 982 O O . GLY A 1 127 ? -44.282 -1.249 58.771 1.00 70.50 127 GLY A O 1
ATOM 983 N N . SER A 1 128 ? -44.461 -1.552 56.555 1.00 66.06 128 SER A N 1
ATOM 984 C CA . SER A 1 128 ? -45.931 -1.646 56.544 1.00 66.06 128 SER A CA 1
ATOM 985 C C . SER A 1 128 ? -46.475 -2.887 57.266 1.00 66.06 128 SER A C 1
ATOM 987 O O . SER A 1 128 ? -47.511 -2.811 57.928 1.00 66.06 128 SER A O 1
ATOM 989 N N . VAL A 1 129 ? -45.754 -4.013 57.197 1.00 67.56 129 VAL A N 1
ATOM 990 C CA . VAL A 1 129 ? -46.109 -5.262 57.892 1.00 67.56 129 VAL A CA 1
ATOM 991 C C . VAL A 1 129 ? -45.984 -5.085 59.406 1.00 67.56 129 VAL A C 1
ATOM 993 O O . VAL A 1 129 ? -46.904 -5.420 60.145 1.00 67.56 129 VAL A O 1
ATOM 996 N N . ARG A 1 130 ? -44.903 -4.446 59.868 1.00 60.78 130 ARG A N 1
ATOM 997 C CA . ARG A 1 130 ? -44.652 -4.210 61.300 1.00 60.78 130 ARG A CA 1
ATOM 998 C C . ARG A 1 130 ? -45.706 -3.318 61.967 1.00 60.78 130 ARG A C 1
ATOM 1000 O O . ARG A 1 130 ? -46.009 -3.498 63.142 1.00 60.78 130 ARG A O 1
ATOM 1007 N N . VAL A 1 131 ? -46.283 -2.373 61.223 1.00 59.91 131 VAL A N 1
ATOM 1008 C CA . VAL A 1 131 ? -47.334 -1.477 61.735 1.00 59.91 131 VAL A CA 1
ATOM 1009 C C . VAL A 1 131 ? -48.674 -2.209 61.874 1.00 59.91 131 VAL A C 1
ATOM 1011 O O . VAL A 1 131 ? -49.413 -1.929 62.813 1.00 59.91 131 VAL A O 1
ATOM 1014 N N . ARG A 1 132 ? -48.980 -3.184 61.005 1.00 60.31 132 ARG A N 1
ATOM 1015 C CA . ARG A 1 132 ? -50.211 -3.990 61.112 1.00 60.31 132 ARG A CA 1
ATOM 1016 C C . ARG A 1 132 ? -50.226 -4.907 62.335 1.00 60.31 132 ARG A C 1
ATOM 1018 O O . ARG A 1 132 ? -51.253 -4.966 63.003 1.00 60.31 132 ARG A O 1
ATOM 1025 N N . ASP A 1 133 ? -49.104 -5.546 62.663 1.00 58.81 133 ASP A N 1
ATOM 1026 C CA . ASP A 1 133 ? -49.027 -6.454 63.821 1.00 58.81 133 ASP A CA 1
ATOM 1027 C C . ASP A 1 133 ? -49.113 -5.711 65.165 1.00 58.81 133 ASP A C 1
ATOM 1029 O O . ASP A 1 133 ? -49.576 -6.268 66.153 1.00 58.81 133 ASP A O 1
ATOM 1033 N N . THR A 1 134 ? -48.733 -4.429 65.201 1.00 58.22 134 THR A N 1
ATOM 1034 C CA . THR A 1 134 ? -48.801 -3.606 66.424 1.00 58.22 134 THR A CA 1
ATOM 1035 C C . THR A 1 134 ? -50.208 -3.051 66.707 1.00 58.22 134 THR A C 1
ATOM 1037 O O . THR A 1 134 ? -50.465 -2.587 67.810 1.00 58.22 134 THR A O 1
ATOM 1040 N N . ILE A 1 135 ? -51.125 -3.063 65.730 1.00 55.72 135 ILE A N 1
ATOM 1041 C CA . ILE A 1 135 ? -52.476 -2.474 65.863 1.00 55.72 135 ILE A CA 1
ATOM 1042 C C . ILE A 1 135 ? -53.551 -3.540 66.170 1.00 55.72 135 ILE A C 1
ATOM 1044 O O . ILE A 1 135 ? -54.668 -3.193 66.545 1.00 55.72 135 ILE A O 1
ATOM 1048 N N . LEU A 1 136 ? -53.233 -4.834 66.041 1.00 53.75 136 LEU A N 1
ATOM 1049 C CA . LEU A 1 136 ? -54.179 -5.948 66.240 1.00 53.75 136 LEU A CA 1
ATOM 1050 C C . LEU A 1 136 ? -53.863 -6.855 67.449 1.00 53.75 136 LEU A C 1
ATOM 1052 O O . LEU A 1 136 ? -54.527 -7.880 67.607 1.00 53.75 136 LEU A O 1
ATOM 1056 N N . GLY A 1 137 ? -52.885 -6.495 68.286 1.00 46.66 137 GLY A N 1
ATOM 1057 C CA . GLY A 1 137 ? -52.615 -7.127 69.588 1.00 46.66 137 GLY A CA 1
ATOM 1058 C C . GLY A 1 137 ? -53.029 -6.223 70.738 1.00 46.66 137 GLY A C 1
ATOM 1059 O O . GLY A 1 137 ? -53.542 -6.765 71.741 1.00 46.66 137 GLY A O 1
#

Mean predicted aligned error: 16.31 Å

pLDDT: mean 70.03, std 20.2, range [34.06, 97.25]

Nearest PDB structures (foldseek):
  4v69-assembly1_AP  TM=1.921E-01  e=2.419E+00  Escherichia coli

Foldseek 3Di:
DDPPDPFDFDDKDWDDDDPPDPDDGAIFGQRDDQDADVVGHTDDGDDGDGPVRCVVVVDPSVVVVVVVVVVVVVVVVVVVVVVVVVVVVVVVVVVVVVVVVVVVVVVVVVVVVVVVVVVVVVVVVVVVVVVVVVVPD

Radius of gyration: 39.28 Å; Cα contacts (8 Å, |Δi|>4): 69; chains: 1; bounding box: 83×42×109 Å

Sequence (137 aa):
MTKDATHYVEEFLFRGRREGDPQPTAWHVILGVEGADPLGRAYQPMPIMTSEQAIKAGWDIPDIMMEINAELLAELDAERRKSREAEQERDEALSLAEGVKAVAEATAEKNAQLTVELAAERAKAVGSVRVRDTILG

Solvent-accessible surface area (backbone atoms only — not comparable to full-atom values): 8212 Å² total; per-residue (Å²): 135,84,79,83,78,84,80,69,80,64,43,79,46,77,48,77,72,57,94,90,61,88,67,76,75,50,74,42,52,40,55,52,69,94,44,55,49,102,84,68,48,69,51,78,85,59,74,84,40,52,64,71,53,36,42,75,72,71,44,64,56,71,59,55,52,50,52,53,51,51,51,52,50,53,50,51,53,51,51,54,48,53,53,51,52,52,50,49,54,52,52,53,52,49,52,50,51,52,50,52,50,54,52,52,52,52,48,51,52,52,52,52,51,51,51,52,51,53,50,52,51,52,51,52,53,56,53,56,54,58,56,53,63,70,75,77,113

Secondary structure (DSSP, 8-state):
----------EEEEEPPPTT--SPPEEEEE-----B-TTSPBPPPPPP--HHHHHHTT--HHHHHHHHHHHHHHHHHHHHHHHHHHHHHHHHHHHHHHHHHHHHHHHHHHHHHHHHHHHHHHHHHHHHHHHHHHH--